Protein AF-A0A8E2DH34-F1 (afdb_monomer_lite)

pLDDT: mean 77.76, std 23.04, range [29.83, 97.69]

Radius of gyration: 21.52 Å; chains: 1; bounding box: 50×58×42 Å

Secondary structure (DSSP, 8-state):
---PPP---S------------------------------PPP------TGGGG-B------HHHHHHHHHHHHHHHHHT---SSHHHHHH-HHHHHHHHHHHHHTS-TTSPBPGGGG-HHHHHHHHHH-HHHHHHHHHHHHTT--HHHHHBGGGB--PPPS---

Sequence (165 aa):
MVRVRALSRATGESTVLYLSMILPTVCTGFFSSSCQESSATAFVPPTIGEGDLFFQLDCGLTPEQHKIGNKWICDLLEILGPPSSPKEVIDDPVVAARILWLLLRTASPHYKVKPEYESLDNLRALAEHNKKFCQGLAAAYRFKGFTTLRAMAFWYEWEAPEHSL

Organism: NCBI:txid1052685

Foldseek 3Di:
DDDDDDDDDDDPDDDPDPPPPDDDDDDPDDDPPPPPPPVPPPDDADADDPVLLQAFDPQVDDPVLQVVLLVQLVVVCVVVPHPPALVCLLVPLLNVLSSQCSLQVSARPVFAFDPLSNDSVSSSNNSVNYSVVSNVVSVCSVVSGCVSVSGRPVRGDDDPPPPPD

Structure (mmCIF, N/CA/C/O backbone):
data_AF-A0A8E2DH34-F1
#
_entry.id   AF-A0A8E2DH34-F1
#
loop_
_atom_site.group_PDB
_atom_site.id
_atom_site.type_symbol
_atom_site.label_atom_id
_atom_site.label_alt_id
_atom_site.label_comp_id
_atom_site.label_asym_id
_atom_site.label_entity_id
_atom_site.label_seq_id
_atom_site.pdbx_PDB_ins_code
_atom_site.Cartn_x
_atom_site.Cartn_y
_atom_site.Cartn_z
_atom_site.occupancy
_atom_site.B_iso_or_equiv
_atom_site.auth_seq_id
_atom_site.auth_comp_id
_atom_site.auth_asym_id
_atom_site.auth_atom_id
_atom_site.pdbx_PDB_model_num
ATOM 1 N N . MET A 1 1 ? -21.908 32.064 -10.801 1.00 43.28 1 MET A N 1
ATOM 2 C CA . MET A 1 1 ? -20.943 32.520 -11.827 1.00 43.28 1 MET A CA 1
ATOM 3 C C . MET A 1 1 ? -19.722 33.071 -11.102 1.00 43.28 1 MET A C 1
ATOM 5 O O . MET A 1 1 ? -19.780 34.179 -10.590 1.00 43.28 1 MET A O 1
ATOM 9 N N . VAL A 1 2 ? -18.670 32.269 -10.939 1.00 29.83 2 VAL A N 1
ATOM 10 C CA . VAL A 1 2 ? -17.485 32.639 -10.142 1.00 29.83 2 VAL A CA 1
ATOM 11 C C . VAL A 1 2 ? -16.361 33.020 -11.106 1.00 29.83 2 VAL A C 1
ATOM 13 O O . VAL A 1 2 ? -15.979 32.215 -11.948 1.00 29.83 2 VAL A O 1
ATOM 16 N N . ARG A 1 3 ? -15.871 34.265 -11.032 1.00 31.69 3 ARG A N 1
ATOM 17 C CA . ARG A 1 3 ? -14.735 34.762 -11.828 1.00 31.69 3 ARG A CA 1
ATOM 18 C C . ARG A 1 3 ? -13.461 34.647 -10.998 1.00 31.69 3 ARG A C 1
ATOM 20 O O . ARG A 1 3 ? -13.300 35.391 -10.036 1.00 31.69 3 ARG A O 1
ATOM 27 N N . VAL A 1 4 ? -12.545 33.771 -11.397 1.00 33.41 4 VAL A N 1
ATOM 28 C CA . VAL A 1 4 ? -11.180 33.739 -10.858 1.00 33.41 4 VAL A CA 1
ATOM 29 C C . VAL A 1 4 ? -10.265 34.440 -11.862 1.00 33.41 4 VAL A C 1
ATOM 31 O O . VAL A 1 4 ? -10.193 34.046 -13.023 1.00 33.41 4 VAL A O 1
ATOM 34 N N . ARG A 1 5 ? -9.612 35.527 -11.434 1.00 35.16 5 ARG A N 1
ATOM 35 C CA . ARG A 1 5 ? -8.569 36.218 -12.203 1.00 35.16 5 ARG A CA 1
ATOM 36 C C . ARG A 1 5 ? -7.219 35.601 -11.852 1.00 35.16 5 ARG A C 1
ATOM 38 O O . ARG A 1 5 ? -6.801 35.701 -10.704 1.00 35.16 5 ARG A O 1
ATOM 45 N N . ALA A 1 6 ? -6.524 35.047 -12.839 1.00 37.50 6 ALA A N 1
ATOM 46 C CA . ALA A 1 6 ? -5.089 34.809 -12.756 1.00 37.50 6 ALA A CA 1
ATOM 47 C C . ALA A 1 6 ? -4.366 35.903 -13.555 1.00 37.50 6 ALA A C 1
ATOM 49 O O . ALA A 1 6 ? -4.641 36.108 -14.737 1.00 37.50 6 ALA A O 1
ATOM 50 N N . LEU A 1 7 ? -3.480 36.641 -12.886 1.00 37.69 7 LEU A N 1
ATOM 51 C CA . LEU A 1 7 ? -2.533 37.565 -13.508 1.00 37.69 7 LEU A CA 1
ATOM 52 C C . LEU A 1 7 ? -1.314 36.756 -13.962 1.00 37.69 7 LEU A C 1
ATOM 54 O O . LEU A 1 7 ? -0.587 36.237 -13.120 1.00 37.69 7 LEU A O 1
ATOM 58 N N . SER A 1 8 ? -1.082 36.678 -15.272 1.00 34.28 8 SER A N 1
ATOM 59 C CA . SER A 1 8 ? 0.180 36.197 -15.844 1.00 34.28 8 SER A CA 1
ATOM 60 C C . SER A 1 8 ? 0.914 37.373 -16.485 1.00 34.28 8 SER A C 1
ATOM 62 O O . SER A 1 8 ? 0.344 38.101 -17.301 1.00 34.28 8 SER A O 1
ATOM 64 N N . ARG A 1 9 ? 2.165 37.601 -16.072 1.00 44.03 9 ARG A N 1
ATOM 65 C CA . ARG A 1 9 ? 3.091 38.542 -16.712 1.00 44.03 9 ARG A CA 1
ATOM 66 C C . ARG A 1 9 ? 4.003 37.763 -17.655 1.00 44.03 9 ARG A C 1
ATOM 68 O O . ARG A 1 9 ? 4.559 36.748 -17.261 1.00 44.03 9 ARG A O 1
ATOM 75 N N . ALA A 1 10 ? 4.229 38.374 -18.817 1.00 45.75 10 ALA A N 1
ATOM 76 C CA . ALA A 1 10 ? 5.312 38.118 -19.765 1.00 45.75 10 ALA A CA 1
ATOM 77 C C . ALA A 1 10 ? 5.170 36.875 -20.658 1.00 45.75 10 ALA A C 1
ATOM 79 O O . ALA A 1 10 ? 5.803 35.850 -20.445 1.00 45.75 10 ALA A O 1
ATOM 80 N N . THR A 1 11 ? 4.392 37.015 -21.730 1.00 43.50 11 THR A N 1
ATOM 81 C CA . THR A 1 11 ? 4.853 36.951 -23.136 1.00 43.50 11 THR A CA 1
ATOM 82 C C . THR A 1 11 ? 3.635 37.179 -24.034 1.00 43.50 11 THR A C 1
ATOM 84 O O . THR A 1 11 ? 2.538 36.706 -23.750 1.00 43.50 11 THR A O 1
ATOM 87 N N . GLY A 1 12 ? 3.786 38.048 -25.032 1.00 51.34 12 GLY A N 1
ATOM 88 C CA . GLY A 1 12 ? 2.691 38.614 -25.817 1.00 51.34 12 GLY A CA 1
ATOM 89 C C . GLY A 1 12 ? 2.151 37.677 -26.890 1.00 51.34 12 GLY A C 1
ATOM 90 O O . GLY A 1 12 ? 2.257 38.001 -28.064 1.00 51.34 12 GLY A O 1
ATOM 91 N N . GLU A 1 13 ? 1.525 36.574 -26.487 1.00 41.25 13 GLU A N 1
ATOM 92 C CA . GLU A 1 13 ? 0.678 35.761 -27.362 1.00 41.25 13 GLU A CA 1
ATOM 93 C C . GLU A 1 13 ? -0.644 35.458 -26.649 1.00 41.25 13 GLU A C 1
ATOM 95 O O . GLU A 1 13 ? -0.733 34.684 -25.695 1.00 41.25 13 GLU A O 1
ATOM 100 N N . SER A 1 14 ? -1.692 36.155 -27.088 1.00 39.00 14 SER A N 1
ATOM 101 C CA . SER A 1 14 ? -3.036 36.066 -26.526 1.00 39.00 14 SER A CA 1
ATOM 102 C C . SER A 1 14 ? -3.715 34.795 -27.034 1.00 39.00 14 SER A C 1
ATOM 104 O O . SER A 1 14 ? -4.396 34.806 -28.057 1.00 39.00 14 SER A O 1
ATOM 106 N N . THR A 1 15 ? -3.512 33.681 -26.333 1.00 39.25 15 THR A N 1
ATOM 107 C CA . THR A 1 15 ? -4.222 32.431 -26.628 1.00 39.25 15 THR A CA 1
ATOM 108 C C . THR A 1 15 ? -5.498 32.386 -25.792 1.00 39.25 15 THR A C 1
ATOM 110 O O . THR A 1 15 ? -5.468 32.153 -24.584 1.00 39.25 15 THR A O 1
ATOM 113 N N . VAL A 1 16 ? -6.641 32.652 -26.426 1.00 43.12 16 VAL A N 1
ATOM 114 C CA . VAL A 1 16 ? -7.964 32.494 -25.808 1.00 43.12 16 VAL A CA 1
ATOM 115 C C . VAL A 1 16 ? -8.274 30.999 -25.735 1.00 43.12 16 VAL A C 1
ATOM 117 O O . VAL A 1 16 ? -8.682 30.394 -26.723 1.00 43.12 16 VAL A O 1
ATOM 120 N N . LEU A 1 17 ? -8.076 30.385 -24.567 1.00 36.69 17 LEU A N 1
ATOM 121 C CA . LEU A 1 17 ? -8.524 29.015 -24.321 1.00 36.69 17 LEU A CA 1
ATOM 122 C C . LEU A 1 17 ? -10.044 29.011 -24.115 1.00 36.69 17 LEU A C 1
ATOM 124 O O . LEU A 1 17 ? -10.549 29.307 -23.031 1.00 36.69 17 LEU A O 1
ATOM 128 N N . TYR A 1 18 ? -10.778 28.684 -25.177 1.00 40.16 18 TYR A N 1
ATOM 129 C CA . TYR A 1 18 ? -12.188 28.320 -25.090 1.00 40.16 18 TYR A CA 1
ATOM 130 C C . TYR A 1 18 ? -12.309 26.967 -24.376 1.00 40.16 18 TYR A C 1
ATOM 132 O O . TYR A 1 18 ? -12.053 25.916 -24.955 1.00 40.16 18 TYR A O 1
ATOM 140 N N . LEU A 1 19 ? -12.725 26.991 -23.110 1.00 37.09 19 LEU A N 1
ATOM 141 C CA . LEU A 1 19 ? -13.247 25.813 -22.418 1.00 37.09 19 LEU A CA 1
ATOM 142 C C . LEU A 1 19 ? -14.619 25.476 -23.017 1.00 37.09 19 LEU A C 1
ATOM 144 O O . LEU A 1 19 ? -15.654 25.969 -22.567 1.00 37.09 19 LEU A O 1
ATOM 148 N N . SER A 1 20 ? -14.630 24.655 -24.067 1.00 39.09 20 SER A N 1
ATOM 149 C CA . SER A 1 20 ? -15.851 24.026 -24.560 1.00 39.09 20 SER A CA 1
ATOM 150 C C . SER A 1 20 ? -16.292 22.961 -23.556 1.00 39.09 20 SER A C 1
ATOM 152 O O . SER A 1 20 ? -15.783 21.841 -23.550 1.00 39.09 20 SER A O 1
ATOM 154 N N . MET A 1 21 ? -17.241 23.317 -22.688 1.00 44.62 21 MET A N 1
ATOM 155 C CA . MET A 1 21 ? -18.081 22.335 -22.009 1.00 44.62 21 MET A CA 1
ATOM 156 C C . MET A 1 21 ? -18.887 21.592 -23.074 1.00 44.62 21 MET A C 1
ATOM 158 O O . MET A 1 21 ? -19.859 22.127 -23.602 1.00 44.62 21 MET A O 1
ATOM 162 N N . ILE A 1 22 ? -18.472 20.371 -23.391 1.00 40.59 22 ILE A N 1
ATOM 163 C CA . ILE A 1 22 ? -19.269 19.435 -24.178 1.00 40.59 22 ILE A CA 1
ATOM 164 C C . ILE A 1 22 ? -19.719 18.340 -23.215 1.00 40.59 22 ILE A C 1
ATOM 166 O O . ILE A 1 22 ? -18.971 17.424 -22.893 1.00 40.59 22 ILE A O 1
ATOM 170 N N . LEU A 1 23 ? -20.952 18.470 -22.732 1.00 46.41 23 LEU A N 1
ATOM 171 C CA . LEU A 1 23 ? -21.763 17.322 -22.340 1.00 46.41 23 LEU A CA 1
ATOM 172 C C . LEU A 1 23 ? -22.299 16.688 -23.630 1.00 46.41 23 LEU A C 1
ATOM 174 O O . LEU A 1 23 ? -22.871 17.409 -24.452 1.00 46.41 23 LEU A O 1
ATOM 178 N N . PRO A 1 24 ? -22.177 15.364 -23.794 1.00 42.31 24 PRO A N 1
ATOM 179 C CA . PRO A 1 24 ? -23.250 14.631 -24.452 1.00 42.31 24 PRO A CA 1
ATOM 180 C C . PRO A 1 24 ? -23.598 13.374 -23.642 1.00 42.31 24 PRO A C 1
ATOM 182 O O . PRO A 1 24 ? -22.743 12.579 -23.275 1.00 42.31 24 PRO A O 1
ATOM 185 N N . THR A 1 25 ? -24.826 13.294 -23.141 1.00 43.94 25 THR A N 1
ATOM 186 C CA . THR A 1 25 ? -25.965 12.643 -23.811 1.00 43.94 25 THR A CA 1
ATOM 187 C C . THR A 1 25 ? -25.935 11.133 -23.608 1.00 43.94 25 THR A C 1
ATOM 189 O O . THR A 1 25 ? -25.063 10.420 -24.090 1.00 43.94 25 THR A O 1
ATOM 192 N N . VAL A 1 26 ? -26.945 10.673 -22.874 1.00 42.06 26 VAL A N 1
ATOM 193 C CA . VAL A 1 26 ? -27.309 9.278 -22.646 1.00 42.06 26 VAL A CA 1
ATOM 194 C C . VAL A 1 26 ? -27.420 8.552 -23.989 1.00 42.06 26 VAL A C 1
ATOM 196 O O . VAL A 1 26 ? -28.363 8.776 -24.742 1.00 42.06 26 VAL A O 1
ATOM 199 N N . CYS A 1 27 ? -26.471 7.664 -24.272 1.00 36.12 27 CYS A N 1
ATOM 200 C CA . CYS A 1 27 ? -26.612 6.640 -25.299 1.00 36.12 27 CYS A CA 1
ATOM 201 C C . CYS A 1 27 ? -27.011 5.336 -24.605 1.00 36.12 27 CYS A C 1
ATOM 203 O O . CYS A 1 27 ? -26.164 4.578 -24.136 1.00 36.12 27 CYS A O 1
ATOM 205 N N . THR A 1 28 ? -28.315 5.072 -24.537 1.00 48.09 28 THR A N 1
ATOM 206 C CA . THR A 1 28 ? -28.863 3.727 -24.328 1.00 48.09 28 THR A CA 1
ATOM 207 C C . THR A 1 28 ? -28.553 2.883 -25.563 1.00 48.09 28 THR A C 1
ATOM 209 O O . THR A 1 28 ? -29.365 2.765 -26.476 1.00 48.09 28 THR A O 1
ATOM 212 N N . GLY A 1 29 ? -27.335 2.348 -25.612 1.00 37.75 29 GLY A N 1
ATOM 213 C CA . GLY A 1 29 ? -26.886 1.364 -26.588 1.00 37.75 29 GLY A CA 1
ATOM 214 C C . GLY A 1 29 ? -26.739 0.011 -25.906 1.00 37.75 29 GLY A C 1
ATOM 215 O O . GLY A 1 29 ? -25.923 -0.141 -25.004 1.00 37.75 29 GLY A O 1
ATOM 216 N N . PHE A 1 30 ? -27.566 -0.941 -26.329 1.00 41.88 30 PHE A N 1
ATOM 217 C CA . PHE A 1 30 ? -27.526 -2.363 -25.999 1.00 41.88 30 PHE A CA 1
ATOM 218 C C . PHE A 1 30 ? -26.088 -2.896 -25.842 1.00 41.88 30 PHE A C 1
ATOM 220 O O . PHE A 1 30 ? -25.375 -3.080 -26.828 1.00 41.88 30 PHE A O 1
ATOM 227 N N . PHE A 1 31 ? -25.680 -3.211 -24.611 1.00 46.06 31 PHE A N 1
ATOM 228 C CA . PHE A 1 31 ? -24.564 -4.123 -24.384 1.00 46.06 31 PHE A CA 1
ATOM 229 C C . PHE A 1 31 ? -25.034 -5.522 -24.792 1.00 46.06 31 PHE A C 1
ATOM 231 O O . PHE A 1 31 ? -25.789 -6.168 -24.066 1.00 46.06 31 PHE A O 1
ATOM 238 N N . SER A 1 32 ? -24.598 -6.000 -25.960 1.00 39.47 32 SER A N 1
ATOM 239 C CA . SER A 1 32 ? -24.502 -7.444 -26.174 1.00 39.47 32 SER A CA 1
ATOM 240 C C . SER A 1 32 ? -23.427 -7.950 -25.227 1.00 39.47 32 SER A C 1
ATOM 242 O O . SER A 1 32 ? -22.235 -7.891 -25.517 1.00 39.47 32 SER A O 1
ATOM 244 N N . SER A 1 33 ? -23.875 -8.375 -24.051 1.00 43.00 33 SER A N 1
ATOM 245 C CA . SER A 1 33 ? -23.064 -9.088 -23.086 1.00 43.00 33 SER A CA 1
ATOM 246 C C . SER A 1 33 ? -22.736 -10.453 -23.678 1.00 43.00 33 SER A C 1
ATOM 248 O O . SER A 1 33 ? -23.461 -11.423 -23.470 1.00 43.00 33 SER A O 1
ATOM 250 N N . SER A 1 34 ? -21.643 -10.554 -24.434 1.00 40.38 34 SER A N 1
ATOM 251 C CA . SER A 1 34 ? -20.944 -11.829 -24.535 1.00 40.38 34 SER A CA 1
ATOM 252 C C . SER A 1 34 ? -20.223 -12.028 -23.204 1.00 40.38 34 SER A C 1
ATOM 254 O O . SER A 1 34 ? -19.023 -11.782 -23.085 1.00 40.38 34 SER A O 1
ATOM 256 N N . CYS A 1 35 ? -20.989 -12.417 -22.181 1.00 45.41 35 CYS A N 1
ATOM 257 C CA . CYS A 1 35 ? -20.448 -13.033 -20.984 1.00 45.41 35 CYS A CA 1
ATOM 258 C C . CYS A 1 35 ? -19.776 -14.332 -21.429 1.00 45.41 35 CYS A C 1
ATOM 260 O O . CYS A 1 35 ? -20.376 -15.403 -21.404 1.00 45.41 35 CYS A O 1
ATOM 262 N N . GLN A 1 36 ? -18.515 -14.246 -21.847 1.00 41.97 36 GLN A N 1
ATOM 263 C CA . GLN A 1 36 ? -17.595 -15.300 -21.476 1.00 41.97 36 GLN A CA 1
ATOM 264 C C . GLN A 1 36 ? -17.537 -15.229 -19.955 1.00 41.97 36 GLN A C 1
ATOM 266 O O . GLN A 1 36 ? -16.809 -14.422 -19.381 1.00 41.97 36 GLN A O 1
ATOM 271 N N . GLU A 1 37 ? -18.384 -16.029 -19.310 1.00 43.00 37 GLU A N 1
ATOM 272 C CA . GLU A 1 37 ? -18.186 -16.468 -17.938 1.00 43.00 37 GLU A CA 1
ATOM 273 C C . GLU A 1 37 ? -16.857 -17.231 -17.923 1.00 43.00 37 GLU A C 1
ATOM 275 O O . GLU A 1 37 ? -16.795 -18.457 -17.957 1.00 43.00 37 GLU A O 1
ATOM 280 N N . SER A 1 38 ? -15.757 -16.475 -17.932 1.00 45.69 38 SER A N 1
ATOM 281 C CA . SER A 1 38 ? -14.546 -16.882 -17.246 1.00 45.69 38 SER A CA 1
ATOM 282 C C . SER A 1 38 ? -15.035 -17.282 -15.869 1.00 45.69 38 SER A C 1
ATOM 284 O O . SER A 1 38 ? -15.593 -16.442 -15.160 1.00 45.69 38 SER A O 1
ATOM 286 N N . SER A 1 39 ? -14.960 -18.571 -15.542 1.00 45.69 39 SER A N 1
ATOM 287 C CA . SER A 1 39 ? -15.231 -19.044 -14.196 1.00 45.69 39 SER A CA 1
ATOM 288 C C . SER A 1 39 ? -14.302 -18.250 -13.286 1.00 45.69 39 SER A C 1
ATOM 290 O O . SER A 1 39 ? -13.110 -18.546 -13.220 1.00 45.69 39 SER A O 1
ATOM 292 N N . ALA A 1 40 ? -14.814 -17.167 -12.700 1.00 59.03 40 ALA A N 1
ATOM 293 C CA . ALA A 1 40 ? -14.025 -16.248 -11.910 1.00 59.03 40 ALA A CA 1
ATOM 294 C C . ALA A 1 40 ? -13.606 -17.025 -10.672 1.00 59.03 40 ALA A C 1
ATOM 296 O O . ALA A 1 40 ? -14.375 -17.171 -9.721 1.00 59.03 40 ALA A O 1
ATOM 297 N N . THR A 1 41 ? -12.417 -17.618 -10.729 1.00 64.56 41 THR A N 1
ATOM 298 C CA . THR A 1 41 ? -11.806 -18.269 -9.584 1.00 64.56 41 THR A CA 1
ATOM 299 C C . THR A 1 41 ? -11.779 -17.221 -8.486 1.00 64.56 41 THR A C 1
ATOM 301 O O . THR A 1 41 ? -11.189 -16.155 -8.667 1.00 64.56 41 THR A O 1
ATOM 304 N N . ALA A 1 42 ? -12.495 -17.480 -7.390 1.00 79.50 42 ALA A N 1
ATOM 305 C CA . ALA A 1 42 ? -12.552 -16.556 -6.270 1.00 79.50 42 ALA A CA 1
ATOM 306 C C . ALA A 1 42 ? -11.116 -16.225 -5.847 1.00 79.50 42 ALA A C 1
ATOM 308 O O . ALA A 1 42 ? -10.309 -17.134 -5.643 1.00 79.50 42 ALA A O 1
ATOM 309 N N . PHE A 1 43 ? -10.783 -14.936 -5.775 1.00 87.44 43 PHE A N 1
ATOM 310 C CA . PHE A 1 43 ? -9.465 -14.510 -5.326 1.00 87.44 43 PHE A CA 1
ATOM 311 C C . PHE A 1 43 ? -9.240 -15.033 -3.906 1.00 87.44 43 PHE A C 1
ATOM 313 O O . PHE A 1 43 ? -9.992 -14.708 -2.987 1.00 87.44 43 PHE A O 1
ATOM 320 N N . VAL A 1 44 ? -8.210 -15.859 -3.737 1.00 89.50 44 VAL A N 1
ATOM 321 C CA . VAL A 1 44 ? -7.787 -16.343 -2.425 1.00 89.50 44 VAL A CA 1
ATOM 322 C C . VAL A 1 44 ? -6.577 -15.514 -2.011 1.00 89.50 44 VAL A C 1
ATOM 324 O O . VAL A 1 44 ? -5.539 -15.604 -2.675 1.00 89.50 44 VAL A O 1
ATOM 327 N N . PRO A 1 45 ? -6.679 -14.694 -0.950 1.00 89.81 45 PRO A N 1
ATOM 328 C CA . PRO A 1 45 ? -5.560 -13.875 -0.522 1.00 89.81 45 PRO A CA 1
ATOM 329 C C . PRO A 1 45 ? -4.386 -14.773 -0.103 1.00 89.81 45 PRO A C 1
ATOM 331 O O . PRO A 1 45 ? -4.584 -15.724 0.660 1.00 89.81 45 PRO A O 1
ATOM 334 N N . PRO A 1 46 ? -3.155 -14.494 -0.569 1.00 89.69 46 PRO A N 1
ATOM 335 C CA . PRO A 1 46 ? -1.986 -15.218 -0.098 1.00 89.69 46 PRO A CA 1
ATOM 336 C C . PRO A 1 46 ? -1.775 -14.968 1.398 1.00 89.69 46 PRO A C 1
ATOM 338 O O . PRO A 1 46 ? -2.037 -13.874 1.908 1.00 89.69 46 PRO A O 1
ATOM 341 N N . THR A 1 47 ? -1.262 -15.978 2.096 1.00 88.69 47 THR A N 1
ATOM 342 C CA . THR A 1 47 ? -0.777 -15.827 3.470 1.00 88.69 47 THR A CA 1
ATOM 343 C C . THR A 1 47 ? 0.634 -15.249 3.422 1.00 88.69 47 THR A C 1
ATOM 345 O O . THR A 1 47 ? 1.543 -15.902 2.920 1.00 88.69 47 THR A O 1
ATOM 348 N N . ILE A 1 48 ? 0.811 -14.034 3.938 1.00 86.38 48 ILE A N 1
ATOM 349 C CA . ILE A 1 48 ? 2.092 -13.322 3.963 1.00 86.38 48 ILE A CA 1
ATOM 350 C C . ILE A 1 48 ? 2.793 -13.632 5.288 1.00 86.38 48 ILE A C 1
ATOM 352 O O . ILE A 1 48 ? 2.364 -13.192 6.362 1.00 86.38 48 ILE A O 1
ATOM 356 N N . GLY A 1 49 ? 3.871 -14.409 5.217 1.00 79.75 49 GLY A N 1
ATOM 357 C CA . GLY A 1 49 ? 4.762 -14.682 6.335 1.00 79.75 49 GLY A CA 1
ATOM 358 C C . GLY A 1 49 ? 5.749 -13.542 6.592 1.00 79.75 49 GLY A C 1
ATOM 359 O O . GLY A 1 49 ? 5.856 -12.584 5.833 1.00 79.75 49 GLY A O 1
ATOM 360 N N . GLU A 1 50 ? 6.520 -13.651 7.678 1.00 74.38 50 GLU A N 1
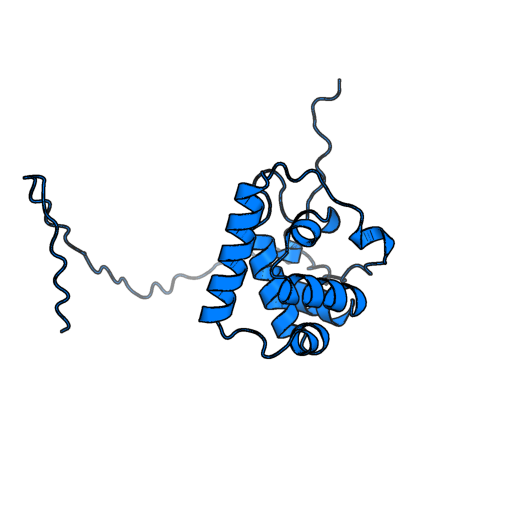ATOM 361 C CA . GLU A 1 50 ? 7.550 -12.651 7.996 1.00 74.38 50 GLU A CA 1
ATOM 362 C C . GLU A 1 50 ? 8.653 -12.602 6.933 1.00 74.38 50 GLU A C 1
ATOM 364 O O . GLU A 1 50 ? 9.091 -11.515 6.582 1.00 74.38 50 GLU A O 1
ATOM 369 N N . GLY A 1 51 ? 9.054 -13.750 6.372 1.00 73.31 51 GLY A N 1
ATOM 370 C CA . GLY A 1 51 ? 10.068 -13.822 5.313 1.00 73.31 51 GLY A CA 1
ATOM 371 C C . GLY A 1 51 ? 9.660 -13.115 4.016 1.00 73.31 51 GLY A C 1
ATOM 372 O O . GLY A 1 51 ? 10.501 -12.499 3.363 1.00 73.31 51 GLY A O 1
ATOM 373 N N . ASP A 1 52 ? 8.368 -13.128 3.685 1.00 73.75 52 ASP A N 1
ATOM 374 C CA . ASP A 1 52 ? 7.837 -12.533 2.453 1.00 73.75 52 ASP A CA 1
ATOM 375 C C . ASP A 1 52 ? 7.910 -11.001 2.473 1.00 73.75 52 ASP A C 1
ATOM 377 O O . ASP A 1 52 ? 8.098 -10.370 1.435 1.00 73.75 52 ASP A O 1
ATOM 381 N N . LEU A 1 53 ? 7.841 -10.395 3.666 1.00 71.56 53 LEU A N 1
ATOM 382 C CA . LEU A 1 53 ? 8.006 -8.949 3.867 1.00 71.56 53 LEU A CA 1
ATOM 383 C C . LEU A 1 53 ? 9.402 -8.449 3.472 1.00 71.56 53 LEU A C 1
ATOM 385 O O . LEU A 1 53 ? 9.579 -7.258 3.207 1.00 71.56 53 LEU A O 1
ATOM 389 N N . PHE A 1 54 ? 10.390 -9.344 3.426 1.00 73.69 54 PHE A N 1
ATOM 390 C CA . PHE A 1 54 ? 11.775 -9.009 3.104 1.00 73.69 54 PHE A CA 1
ATOM 391 C C . PHE A 1 54 ? 12.153 -9.320 1.656 1.00 73.69 54 PHE A C 1
ATOM 393 O O . PHE A 1 54 ? 13.182 -8.826 1.194 1.00 73.69 54 PHE A O 1
ATOM 400 N N . PHE A 1 55 ? 11.335 -10.079 0.922 1.00 78.50 55 PHE A N 1
ATOM 401 C CA . PHE A 1 55 ? 11.608 -10.396 -0.476 1.00 78.50 55 PHE A CA 1
ATOM 402 C C . PHE A 1 55 ? 11.199 -9.228 -1.389 1.00 78.50 55 PHE A C 1
ATOM 404 O O . PHE A 1 55 ? 10.035 -9.061 -1.770 1.00 78.50 55 PHE A O 1
ATOM 411 N N . GLN A 1 56 ? 12.182 -8.384 -1.704 1.00 82.62 56 GLN A N 1
ATOM 412 C CA . GLN A 1 56 ? 12.022 -7.156 -2.481 1.00 82.62 56 GLN A CA 1
ATOM 413 C C . GLN A 1 56 ? 12.654 -7.308 -3.867 1.00 82.62 56 GLN A C 1
ATOM 415 O O . GLN A 1 56 ? 13.762 -7.827 -3.995 1.00 82.62 56 GLN A O 1
ATOM 420 N N . LEU A 1 57 ? 11.960 -6.825 -4.894 1.00 80.12 57 LEU A N 1
ATOM 421 C CA . LEU A 1 57 ? 12.529 -6.624 -6.220 1.00 80.12 57 LEU A CA 1
ATOM 422 C C . LEU A 1 57 ? 13.340 -5.333 -6.237 1.00 80.12 57 LEU A C 1
ATOM 424 O O . LEU A 1 57 ? 12.957 -4.338 -5.612 1.00 80.12 57 LEU A O 1
ATOM 428 N N . ASP A 1 58 ? 14.401 -5.317 -7.040 1.00 82.31 58 ASP A N 1
ATOM 429 C CA . ASP A 1 58 ? 14.940 -4.051 -7.517 1.00 82.31 58 ASP A CA 1
ATOM 430 C C . ASP A 1 58 ? 13.920 -3.442 -8.481 1.00 82.31 58 ASP A C 1
ATOM 432 O O . ASP A 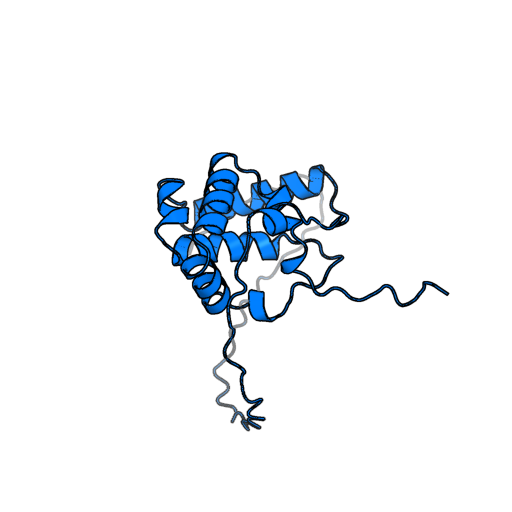1 58 ? 13.876 -3.738 -9.677 1.00 82.31 58 ASP A O 1
ATOM 436 N N . CYS A 1 59 ? 13.023 -2.635 -7.918 1.00 77.06 59 CYS A N 1
ATOM 437 C CA . CYS A 1 59 ? 11.917 -2.050 -8.653 1.00 77.06 59 CYS A CA 1
ATOM 438 C C . CYS A 1 59 ? 12.375 -0.972 -9.659 1.00 77.06 59 CYS A C 1
ATOM 440 O O . CYS A 1 59 ? 11.532 -0.383 -10.329 1.00 77.06 59 CYS A O 1
ATOM 442 N N . GLY A 1 60 ? 13.681 -0.696 -9.789 1.00 81.19 60 GLY A N 1
ATOM 443 C CA . GLY A 1 60 ? 14.223 0.274 -10.748 1.00 81.19 60 GLY A CA 1
ATOM 444 C C . GLY A 1 60 ? 13.856 1.729 -10.440 1.00 81.19 60 GLY A C 1
ATOM 445 O O . GLY A 1 60 ? 14.077 2.610 -11.267 1.00 81.19 60 GLY A O 1
ATOM 446 N N . LEU A 1 61 ? 13.281 1.994 -9.262 1.00 86.19 61 LEU A N 1
ATOM 447 C CA . LEU A 1 61 ? 12.942 3.338 -8.812 1.00 86.19 61 LEU A CA 1
ATOM 448 C C . LEU A 1 61 ? 14.125 3.970 -8.077 1.00 86.19 61 LEU A C 1
ATOM 450 O O . LEU A 1 61 ? 14.694 3.389 -7.153 1.00 86.19 61 LEU A O 1
ATOM 454 N N . THR A 1 62 ? 14.460 5.208 -8.431 1.00 91.69 62 THR A N 1
ATOM 455 C CA . THR A 1 62 ? 15.481 5.970 -7.710 1.00 91.69 62 THR A CA 1
ATOM 456 C C . THR A 1 62 ? 14.993 6.365 -6.309 1.00 91.69 62 THR A C 1
ATOM 458 O O . THR A 1 62 ? 13.780 6.450 -6.059 1.00 91.69 62 THR A O 1
ATOM 461 N N . PRO A 1 63 ? 15.904 6.691 -5.372 1.00 91.94 63 PRO A N 1
ATOM 462 C CA . PRO A 1 63 ? 15.522 7.237 -4.070 1.00 91.94 63 PRO A CA 1
ATOM 463 C C . PRO A 1 63 ? 14.587 8.457 -4.168 1.00 91.94 63 PRO A C 1
ATOM 465 O O . PRO A 1 63 ? 13.682 8.617 -3.346 1.00 91.94 63 PRO A O 1
ATOM 468 N N . GLU A 1 64 ? 14.761 9.310 -5.179 1.00 94.31 64 GLU A N 1
ATOM 469 C CA . GLU A 1 64 ? 13.910 10.474 -5.452 1.00 94.31 64 GLU A CA 1
ATOM 470 C C . GLU A 1 64 ? 12.502 10.057 -5.878 1.00 94.31 64 GLU A C 1
ATOM 472 O O . GLU A 1 64 ? 11.525 10.589 -5.349 1.00 94.31 64 GLU A O 1
ATOM 477 N N . GLN A 1 65 ? 12.375 9.075 -6.772 1.00 93.19 65 GLN A N 1
ATOM 478 C CA . GLN A 1 65 ? 11.071 8.548 -7.185 1.00 93.19 65 GLN A CA 1
ATOM 479 C C . GLN A 1 65 ? 10.335 7.907 -6.005 1.00 93.19 65 GLN A C 1
ATOM 481 O O . GLN A 1 65 ? 9.135 8.132 -5.829 1.00 93.19 65 GLN A O 1
ATOM 486 N N . HIS A 1 66 ? 11.052 7.200 -5.124 1.00 92.81 66 HIS A N 1
ATOM 487 C CA . HIS A 1 66 ? 10.470 6.692 -3.884 1.00 92.81 66 HIS A CA 1
ATOM 488 C C . HIS A 1 66 ? 9.934 7.811 -2.984 1.00 92.81 66 HIS A C 1
ATOM 490 O O . HIS A 1 66 ? 8.822 7.684 -2.464 1.00 92.81 66 HIS A O 1
ATOM 496 N N . LYS A 1 67 ? 10.686 8.908 -2.819 1.00 94.69 67 LYS A N 1
ATOM 497 C CA . LYS A 1 67 ? 10.249 10.083 -2.044 1.00 94.69 67 LYS A CA 1
ATOM 498 C C . LYS A 1 67 ? 9.008 10.731 -2.656 1.00 94.69 67 LYS A C 1
ATOM 500 O O . LYS A 1 67 ? 8.076 11.043 -1.917 1.00 94.69 67 LYS A O 1
ATOM 505 N N . ILE A 1 68 ? 8.974 10.898 -3.980 1.00 95.50 68 ILE A N 1
ATOM 506 C CA . ILE A 1 68 ? 7.823 11.462 -4.702 1.00 95.50 68 ILE A CA 1
ATOM 507 C C . ILE A 1 68 ? 6.587 10.585 -4.495 1.00 95.50 68 ILE A C 1
ATOM 509 O O . ILE A 1 68 ? 5.550 11.098 -4.082 1.00 95.50 68 ILE A O 1
ATOM 513 N N . GLY A 1 69 ? 6.707 9.268 -4.690 1.00 95.31 69 GLY A N 1
ATOM 514 C CA . GLY A 1 69 ? 5.605 8.330 -4.468 1.00 95.31 69 GLY A CA 1
ATOM 515 C C . GLY A 1 69 ? 5.094 8.353 -3.025 1.00 95.31 69 GLY A C 1
ATOM 516 O O . GLY A 1 69 ? 3.890 8.418 -2.800 1.00 95.31 69 GLY A O 1
ATOM 517 N N . ASN A 1 70 ? 5.992 8.377 -2.032 1.00 96.25 70 ASN A N 1
ATOM 518 C CA . ASN A 1 70 ? 5.598 8.461 -0.620 1.00 96.25 70 ASN A CA 1
ATOM 519 C C . ASN A 1 70 ? 4.862 9.771 -0.317 1.00 96.25 70 ASN A C 1
ATOM 521 O O . ASN A 1 70 ? 3.833 9.751 0.356 1.00 96.25 70 ASN A O 1
ATOM 525 N N . LYS A 1 71 ? 5.361 10.898 -0.843 1.00 96.75 71 LYS A N 1
ATOM 526 C CA . LYS A 1 71 ? 4.700 12.196 -0.702 1.00 96.75 71 LYS A CA 1
ATOM 527 C C . LYS A 1 71 ? 3.304 12.166 -1.324 1.00 96.75 71 LYS A C 1
ATOM 529 O O . LYS A 1 71 ? 2.362 12.617 -0.689 1.00 96.75 71 LYS A O 1
ATOM 534 N N . TRP A 1 72 ? 3.168 11.595 -2.518 1.00 97.06 72 TRP A N 1
ATOM 535 C CA . TRP A 1 72 ? 1.895 11.522 -3.230 1.00 97.06 72 TRP A CA 1
ATOM 536 C C . TRP A 1 72 ? 0.850 10.687 -2.478 1.00 97.06 72 TRP A C 1
ATOM 538 O O . TRP A 1 72 ? -0.289 11.124 -2.335 1.00 97.06 72 TRP A O 1
ATOM 548 N N . ILE A 1 73 ? 1.250 9.540 -1.910 1.00 96.75 73 ILE A N 1
ATOM 549 C CA . ILE A 1 73 ? 0.384 8.737 -1.030 1.00 96.75 73 ILE A CA 1
ATOM 550 C C . ILE A 1 73 ? -0.077 9.575 0.167 1.00 96.75 73 ILE A C 1
ATOM 552 O O . ILE A 1 73 ? -1.270 9.617 0.458 1.00 96.75 73 ILE A O 1
ATOM 556 N N . CYS A 1 74 ? 0.847 10.255 0.855 1.00 96.38 74 CYS A N 1
ATOM 557 C CA . CYS A 1 74 ? 0.499 11.089 2.003 1.00 96.38 74 CYS A CA 1
ATOM 558 C C . CYS A 1 74 ? -0.455 12.229 1.623 1.00 96.38 74 CYS A C 1
ATOM 560 O O . CYS A 1 74 ? -1.481 12.381 2.275 1.00 96.38 74 CYS A O 1
ATOM 562 N N . ASP A 1 75 ? -0.156 12.986 0.565 1.00 96.81 75 ASP A N 1
ATOM 563 C CA . ASP A 1 75 ? -0.993 14.102 0.110 1.00 96.81 75 ASP A CA 1
ATOM 564 C C . ASP A 1 75 ? -2.421 13.632 -0.236 1.00 96.81 75 ASP A C 1
ATOM 566 O O . ASP A 1 75 ? -3.399 14.294 0.110 1.00 96.81 75 ASP A O 1
ATOM 570 N N . LEU A 1 76 ? -2.564 12.474 -0.891 1.00 96.62 76 LEU A N 1
ATOM 571 C CA . LEU A 1 76 ? -3.876 11.917 -1.230 1.00 96.62 76 LEU A CA 1
ATOM 572 C C . LEU A 1 76 ? -4.633 11.401 -0.005 1.00 96.62 76 LEU A C 1
ATOM 574 O O . LEU A 1 76 ? -5.852 11.552 0.055 1.00 96.62 76 LEU A O 1
ATOM 578 N N . LEU A 1 77 ? -3.945 10.821 0.980 1.00 95.12 77 LEU A N 1
ATOM 579 C CA . LEU A 1 77 ? -4.585 10.421 2.235 1.00 95.12 77 LEU A CA 1
ATOM 580 C C . LEU A 1 77 ? -5.130 11.631 2.997 1.00 95.12 77 LEU A C 1
ATOM 582 O O . LEU A 1 77 ? -6.250 11.556 3.490 1.00 95.12 77 LEU A O 1
ATOM 586 N N . GLU A 1 78 ? -4.400 12.748 3.029 1.00 94.81 78 GLU A N 1
ATOM 587 C CA . GLU A 1 78 ? -4.883 13.999 3.632 1.00 94.81 78 GLU A CA 1
ATOM 588 C C . GLU A 1 78 ? -6.184 14.487 2.967 1.00 94.81 78 GLU A C 1
ATOM 590 O O . GLU A 1 78 ? -7.121 14.891 3.653 1.00 94.81 78 GLU A O 1
ATOM 595 N N . ILE A 1 79 ? -6.286 14.393 1.636 1.00 95.56 79 ILE A N 1
ATOM 596 C CA . ILE A 1 79 ? -7.493 14.789 0.886 1.00 95.56 79 ILE A CA 1
ATOM 597 C C . ILE A 1 79 ? -8.663 13.833 1.145 1.00 95.56 79 ILE A C 1
ATOM 599 O O . ILE A 1 79 ? -9.806 14.267 1.283 1.00 95.56 79 ILE A O 1
ATOM 603 N N . LEU A 1 80 ? -8.396 12.528 1.187 1.00 91.75 80 LEU A N 1
ATOM 604 C CA . LEU A 1 80 ? -9.427 11.496 1.310 1.00 91.75 80 LEU A CA 1
ATOM 605 C C . LEU A 1 80 ? -9.836 11.210 2.770 1.00 91.75 80 LEU A C 1
ATOM 607 O O . LEU A 1 80 ? -10.617 10.285 3.010 1.00 91.75 80 LEU A O 1
ATOM 611 N N . GLY A 1 81 ? -9.295 11.954 3.735 1.00 93.31 81 GLY A N 1
ATOM 612 C CA . GLY A 1 81 ? -9.433 11.676 5.162 1.00 93.31 81 GLY A CA 1
ATOM 613 C C . GLY A 1 81 ? -8.348 10.703 5.632 1.00 93.31 81 GLY A C 1
ATOM 614 O O . GLY A 1 81 ? -8.464 9.500 5.363 1.00 93.31 81 GLY A O 1
ATOM 615 N N . PRO A 1 82 ? -7.293 11.195 6.306 1.00 92.88 82 PRO A N 1
ATOM 616 C CA . PRO A 1 82 ? -6.198 10.351 6.748 1.00 92.88 82 PRO A CA 1
ATOM 617 C C . PRO A 1 82 ? -6.646 9.481 7.931 1.00 92.88 82 PRO A C 1
ATOM 619 O O . PRO A 1 82 ? -7.483 9.913 8.727 1.00 92.88 82 PRO A O 1
ATOM 622 N N . PRO A 1 83 ? -6.065 8.280 8.099 1.00 93.06 83 PRO A N 1
ATOM 623 C CA . PRO A 1 83 ? -6.275 7.492 9.304 1.00 93.06 83 PRO A CA 1
ATOM 624 C C . PRO A 1 83 ? -5.909 8.304 10.552 1.00 93.06 83 PRO A C 1
ATOM 626 O O . PRO A 1 83 ? -4.810 8.865 10.645 1.00 93.06 83 PRO A O 1
ATOM 629 N N . SER A 1 84 ? -6.790 8.295 11.545 1.00 93.25 84 SER A N 1
ATOM 630 C CA . SER A 1 84 ? -6.631 8.969 12.838 1.00 93.25 84 SER A CA 1
ATOM 631 C C . SER A 1 84 ? -5.431 8.431 13.618 1.00 93.25 84 SER A C 1
ATOM 633 O O . SER A 1 84 ? -4.843 9.127 14.446 1.00 93.25 84 SER A O 1
ATOM 635 N N . SER A 1 85 ? -5.061 7.168 13.384 1.00 95.75 85 SER A N 1
ATOM 636 C CA . SER A 1 85 ? -3.878 6.555 13.983 1.00 95.75 85 SER A CA 1
ATOM 637 C C . SER A 1 85 ? -3.362 5.368 13.161 1.00 95.75 85 SER A C 1
ATOM 639 O O . SER A 1 85 ? -4.123 4.760 12.412 1.00 95.75 85 SER A O 1
ATOM 641 N N . PRO A 1 86 ? -2.101 4.939 13.358 1.00 96.31 86 PRO A N 1
ATOM 642 C CA . PRO A 1 86 ? -1.608 3.686 12.781 1.00 96.31 86 PRO A CA 1
ATOM 643 C C . PRO A 1 86 ? -2.426 2.458 13.202 1.00 96.31 86 PRO A C 1
ATOM 645 O O . PRO A 1 86 ? -2.467 1.476 12.475 1.00 96.31 86 PRO A O 1
ATOM 648 N N . LYS A 1 87 ? -3.091 2.504 14.364 1.00 97.06 87 LYS A N 1
ATOM 649 C CA . LYS A 1 87 ? -3.944 1.410 14.837 1.00 97.06 87 LYS A CA 1
ATOM 650 C C . LYS A 1 87 ? -5.169 1.216 13.939 1.00 97.06 87 LYS A C 1
ATOM 652 O O . LYS A 1 87 ? -5.546 0.083 13.681 1.00 97.06 87 LYS A O 1
ATOM 657 N N . GLU A 1 88 ? -5.724 2.300 13.403 1.00 97.38 88 GLU A N 1
ATOM 658 C CA . GLU A 1 88 ? -6.843 2.243 12.457 1.00 97.38 88 GLU A CA 1
ATOM 659 C C . GLU A 1 88 ? -6.466 1.485 11.178 1.00 97.38 88 GLU A C 1
ATOM 661 O O . GLU A 1 88 ? -7.251 0.694 10.685 1.00 97.38 88 GLU A O 1
ATOM 666 N N . VAL A 1 89 ? -5.221 1.617 10.709 1.00 97.12 89 VAL A N 1
ATOM 667 C CA . VAL A 1 89 ? -4.708 0.847 9.560 1.00 97.12 89 VAL A CA 1
ATOM 668 C C . VAL A 1 89 ? -4.635 -0.660 9.852 1.00 97.12 89 VAL A C 1
ATOM 670 O O . VAL A 1 89 ? -4.712 -1.470 8.936 1.00 97.12 89 VAL A O 1
ATOM 673 N N . ILE A 1 90 ? -4.461 -1.053 11.118 1.00 97.25 90 ILE A N 1
ATOM 674 C CA . ILE A 1 90 ? -4.390 -2.464 11.530 1.00 97.25 90 ILE A CA 1
ATOM 675 C C . ILE A 1 90 ? -5.789 -3.054 11.708 1.00 97.25 90 ILE A C 1
ATOM 677 O O . ILE A 1 90 ? -6.005 -4.221 11.382 1.00 97.25 90 ILE A O 1
ATOM 681 N N . ASP A 1 91 ? -6.699 -2.271 12.286 1.00 97.12 91 ASP A N 1
ATOM 682 C CA . ASP A 1 91 ? -8.010 -2.740 12.728 1.00 97.12 91 ASP A CA 1
ATOM 683 C C . ASP A 1 91 ? -9.107 -2.548 11.661 1.00 97.12 91 ASP A C 1
ATOM 685 O O . ASP A 1 91 ? -10.086 -3.292 11.678 1.00 97.12 91 ASP A O 1
ATOM 689 N N . ASP A 1 92 ? -8.947 -1.601 10.727 1.00 97.69 92 ASP A N 1
ATOM 690 C CA . ASP A 1 92 ? -9.892 -1.343 9.636 1.00 97.69 92 ASP A CA 1
ATOM 691 C C . ASP A 1 92 ? -9.317 -1.789 8.269 1.00 97.69 92 ASP A C 1
ATOM 693 O O . ASP A 1 92 ? -8.447 -1.120 7.691 1.00 97.69 92 ASP A O 1
ATOM 697 N N . PRO A 1 93 ? -9.815 -2.904 7.698 1.00 96.88 93 PRO A N 1
ATOM 698 C CA . PRO A 1 93 ? -9.330 -3.419 6.423 1.00 96.88 93 PRO A CA 1
ATOM 699 C C . PRO A 1 93 ? -9.692 -2.528 5.229 1.00 96.88 93 PRO A C 1
ATOM 701 O O . PRO A 1 93 ? -9.011 -2.589 4.206 1.00 96.88 93 PRO A O 1
ATOM 704 N N . VAL A 1 94 ? -10.722 -1.680 5.328 1.00 97.06 94 VAL A N 1
ATOM 705 C CA . VAL A 1 94 ? -11.076 -0.715 4.275 1.00 97.06 94 VAL A CA 1
ATOM 706 C C . VAL A 1 94 ? -10.030 0.393 4.222 1.00 97.06 94 VAL A C 1
ATOM 708 O O . VAL A 1 94 ? -9.588 0.788 3.138 1.00 97.06 94 VAL A O 1
ATOM 711 N N . VAL A 1 95 ? -9.585 0.867 5.386 1.00 97.38 95 VAL A N 1
ATOM 712 C CA . VAL A 1 95 ? -8.491 1.842 5.485 1.00 97.38 95 VAL A CA 1
ATOM 713 C C . VAL A 1 95 ? -7.192 1.243 4.950 1.00 97.38 95 VAL A C 1
ATOM 715 O O . VAL A 1 95 ? -6.533 1.868 4.113 1.00 97.38 95 VAL A O 1
ATOM 718 N N . ALA A 1 96 ? -6.849 0.019 5.358 1.00 97.69 96 ALA A N 1
ATOM 719 C CA . ALA A 1 96 ? -5.683 -0.688 4.833 1.00 97.69 96 ALA A CA 1
ATOM 720 C C . ALA A 1 96 ? -5.749 -0.846 3.304 1.00 97.69 96 ALA A C 1
ATOM 722 O O . ALA A 1 96 ? -4.805 -0.463 2.610 1.00 97.69 96 ALA A O 1
ATOM 723 N N . ALA A 1 97 ? -6.877 -1.318 2.762 1.00 97.56 97 ALA A N 1
ATOM 724 C CA . ALA A 1 97 ? -7.077 -1.503 1.325 1.00 97.56 97 ALA A CA 1
ATOM 725 C C . ALA A 1 97 ? -6.891 -0.206 0.531 1.00 97.56 97 ALA A C 1
ATOM 727 O O . ALA A 1 97 ? -6.245 -0.212 -0.516 1.00 97.56 97 ALA A O 1
ATOM 728 N N . ARG A 1 98 ? -7.388 0.927 1.041 1.00 97.12 98 ARG A N 1
ATOM 729 C CA . ARG A 1 98 ? -7.189 2.243 0.411 1.00 97.12 98 ARG A CA 1
ATOM 730 C C . ARG A 1 98 ? -5.715 2.637 0.349 1.00 97.12 98 ARG A C 1
ATOM 732 O O . ARG A 1 98 ? -5.262 3.119 -0.687 1.00 97.12 98 ARG A O 1
ATOM 739 N N . ILE A 1 99 ? -4.961 2.430 1.429 1.00 97.38 99 ILE A N 1
ATOM 740 C CA . ILE A 1 99 ? -3.520 2.731 1.450 1.00 97.38 99 ILE A CA 1
ATOM 741 C C . ILE A 1 99 ? -2.774 1.810 0.478 1.00 97.38 99 ILE A C 1
ATOM 743 O O . ILE A 1 99 ? -1.917 2.285 -0.265 1.00 97.38 99 ILE A O 1
ATOM 747 N N . LEU A 1 100 ? -3.114 0.518 0.436 1.00 97.00 100 LEU A N 1
ATOM 748 C CA . LEU A 1 100 ? -2.526 -0.437 -0.510 1.00 97.00 100 LEU A CA 1
ATOM 749 C C . LEU A 1 100 ? -2.834 -0.075 -1.959 1.00 97.00 100 LEU A C 1
ATOM 751 O O . LEU A 1 100 ? -1.958 -0.140 -2.815 1.00 97.00 100 LEU A O 1
ATOM 755 N N . TRP A 1 101 ? -4.051 0.374 -2.236 1.00 97.12 101 TRP A N 1
ATOM 756 C CA . TRP A 1 101 ? -4.422 0.824 -3.567 1.00 97.12 101 TRP A CA 1
ATOM 757 C C . TRP A 1 101 ? -3.576 2.027 -4.004 1.00 97.12 101 TRP A C 1
ATOM 759 O O . TRP A 1 101 ? -3.007 2.019 -5.094 1.00 97.12 101 TRP A O 1
ATOM 769 N N . LEU A 1 102 ? -3.397 3.023 -3.128 1.00 97.00 102 LEU A N 1
ATOM 770 C CA . LEU A 1 102 ? -2.505 4.158 -3.393 1.00 97.00 102 LEU A CA 1
ATOM 771 C C . LEU A 1 102 ? -1.047 3.714 -3.572 1.00 97.00 102 LEU A C 1
ATOM 773 O O . LEU A 1 102 ? -0.365 4.194 -4.477 1.00 97.00 102 LEU A O 1
ATOM 777 N N . LEU A 1 103 ? -0.578 2.781 -2.741 1.00 96.56 103 LEU A N 1
ATOM 778 C CA . LEU A 1 103 ? 0.758 2.197 -2.842 1.00 96.56 103 LEU A CA 1
ATOM 779 C C . LEU A 1 103 ? 0.994 1.623 -4.242 1.00 96.56 103 LEU A C 1
ATOM 781 O O . LEU A 1 103 ? 1.980 1.992 -4.883 1.00 96.56 103 LEU A O 1
ATOM 785 N N . LEU A 1 104 ? 0.075 0.789 -4.730 1.00 95.81 104 LEU A N 1
ATOM 786 C CA . LEU A 1 104 ? 0.182 0.120 -6.027 1.00 95.81 104 LEU A CA 1
ATOM 787 C C . LEU A 1 104 ? 0.068 1.085 -7.211 1.00 95.81 104 LEU A C 1
ATOM 789 O O . LEU A 1 104 ? 0.719 0.876 -8.228 1.00 95.81 104 LEU A O 1
ATOM 793 N N . ARG A 1 105 ? -0.657 2.202 -7.079 1.00 95.19 105 ARG A N 1
ATOM 794 C CA . ARG A 1 105 ? -0.646 3.273 -8.098 1.00 95.19 105 ARG A CA 1
ATOM 795 C C . ARG A 1 105 ? 0.658 4.072 -8.140 1.00 95.19 105 ARG A C 1
ATOM 797 O O . ARG A 1 105 ? 0.888 4.807 -9.093 1.00 95.19 105 ARG A O 1
ATOM 804 N N . THR A 1 106 ? 1.520 3.903 -7.139 1.00 94.38 106 THR A N 1
ATOM 805 C CA . THR A 1 106 ? 2.895 4.428 -7.142 1.00 94.38 106 THR A CA 1
ATOM 806 C C . THR A 1 106 ? 3.945 3.347 -7.377 1.00 94.38 106 THR A C 1
ATOM 808 O O . THR A 1 106 ? 5.128 3.617 -7.180 1.00 94.38 106 THR A O 1
ATOM 811 N N . ALA A 1 107 ? 3.531 2.127 -7.736 1.00 91.56 107 ALA A N 1
ATOM 812 C CA . ALA A 1 107 ? 4.431 1.030 -8.059 1.00 91.56 107 ALA A CA 1
ATOM 813 C C . ALA A 1 107 ? 5.327 1.362 -9.260 1.00 91.56 107 ALA A C 1
ATOM 815 O O . ALA A 1 107 ? 5.087 2.316 -10.004 1.00 91.56 107 ALA A O 1
ATOM 816 N N . SER A 1 108 ? 6.392 0.581 -9.425 1.00 87.75 108 SER A N 1
ATOM 817 C CA . SER A 1 108 ? 7.304 0.782 -10.545 1.00 87.75 108 SER A CA 1
ATOM 818 C C . SER A 1 108 ? 6.601 0.542 -11.882 1.00 87.75 108 SER A C 1
ATOM 820 O O . SER A 1 108 ? 5.938 -0.482 -12.024 1.00 87.75 108 SER A O 1
ATOM 822 N N . PRO A 1 109 ? 6.790 1.417 -12.888 1.00 86.50 109 PRO A N 1
ATOM 823 C CA . PRO A 1 109 ? 6.269 1.178 -14.230 1.00 86.50 109 PRO A CA 1
ATOM 824 C C . PRO A 1 109 ? 7.009 0.046 -14.961 1.00 86.50 109 PRO A C 1
ATOM 826 O O . PRO A 1 109 ? 6.559 -0.380 -16.019 1.00 86.50 109 PRO A O 1
ATOM 829 N N . HIS A 1 110 ? 8.145 -0.425 -14.430 1.00 87.00 110 HIS A N 1
ATOM 830 C CA . HIS A 1 110 ? 8.942 -1.496 -15.035 1.00 87.00 110 HIS A CA 1
ATOM 831 C C . HIS A 1 110 ? 8.372 -2.891 -14.787 1.00 87.00 110 HIS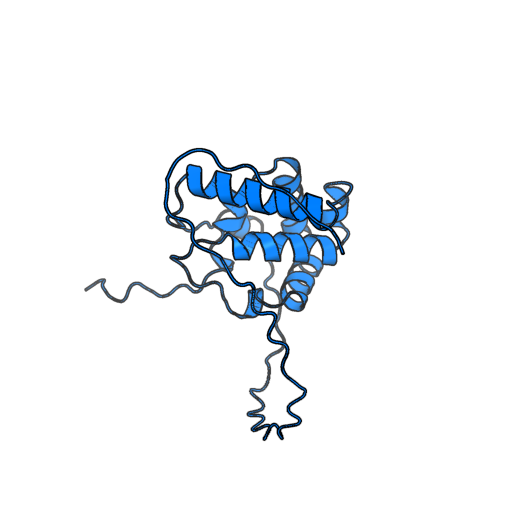 A C 1
ATOM 833 O O . HIS A 1 110 ? 8.724 -3.821 -15.504 1.00 87.00 110 HIS A O 1
ATOM 839 N N . TYR A 1 111 ? 7.508 -3.034 -13.783 1.00 88.19 111 TYR A N 1
ATOM 840 C CA . TYR A 1 111 ? 6.924 -4.311 -13.409 1.00 88.19 111 TYR A CA 1
ATOM 841 C C . TYR A 1 111 ? 5.410 -4.210 -13.463 1.00 88.19 111 TYR A C 1
ATOM 843 O O . TYR A 1 111 ? 4.806 -3.287 -12.913 1.00 88.19 111 TYR A O 1
ATOM 851 N N . LYS A 1 112 ? 4.783 -5.190 -14.105 1.00 91.19 112 LYS A N 1
ATOM 852 C CA . LYS A 1 112 ? 3.330 -5.263 -14.174 1.00 91.19 112 LYS A CA 1
ATOM 853 C C . LYS A 1 112 ? 2.783 -5.739 -12.832 1.00 91.19 112 LYS A C 1
ATOM 855 O O . LYS A 1 112 ? 3.154 -6.804 -12.346 1.00 91.19 112 LYS A O 1
ATOM 860 N N . VAL A 1 113 ? 1.924 -4.933 -12.213 1.00 92.56 113 VAL A N 1
ATOM 861 C CA . VAL A 1 113 ? 1.175 -5.344 -11.017 1.00 92.56 113 VAL A CA 1
ATOM 862 C C . VAL A 1 113 ? 0.153 -6.398 -11.436 1.00 92.56 113 VAL A C 1
ATOM 864 O O . VAL A 1 113 ? -0.528 -6.216 -12.447 1.00 92.56 113 VAL A O 1
ATOM 867 N N . LYS A 1 114 ? 0.042 -7.488 -10.671 1.00 93.62 114 LYS A N 1
ATOM 868 C CA . LYS A 1 114 ? -0.914 -8.553 -10.981 1.00 93.62 114 LYS A CA 1
ATOM 869 C C . LYS A 1 114 ? -2.353 -8.011 -10.952 1.00 93.62 114 LYS A C 1
ATOM 871 O O . LYS A 1 114 ? -2.693 -7.257 -10.030 1.00 93.62 114 LYS A O 1
ATOM 876 N N . PRO A 1 115 ? -3.211 -8.387 -11.916 1.00 92.88 115 PRO A N 1
ATOM 877 C CA . PRO A 1 115 ? -4.544 -7.805 -12.085 1.00 92.88 115 PRO A CA 1
ATOM 878 C C . PRO A 1 115 ? -5.452 -7.996 -10.863 1.00 92.88 115 PRO A C 1
ATOM 880 O O . PRO A 1 115 ? -6.297 -7.147 -10.578 1.00 92.88 115 PRO A O 1
ATOM 883 N N . GLU A 1 116 ? -5.263 -9.061 -10.082 1.00 93.88 116 GLU A N 1
ATOM 884 C CA . GLU A 1 116 ? -6.017 -9.290 -8.850 1.00 93.88 116 GLU A CA 1
ATOM 885 C C . GLU A 1 116 ? -5.851 -8.169 -7.815 1.00 93.88 116 GLU A C 1
ATOM 887 O O . GLU A 1 116 ? -6.776 -7.930 -7.040 1.00 93.88 116 GLU A O 1
ATOM 892 N N . TYR A 1 117 ? -4.727 -7.450 -7.811 1.00 94.50 117 TYR A N 1
ATOM 893 C CA . TYR A 1 117 ? -4.473 -6.369 -6.858 1.00 94.50 117 TYR A CA 1
ATOM 894 C C . TYR A 1 117 ? -5.018 -5.011 -7.316 1.00 94.50 117 TYR A C 1
ATOM 896 O O . TYR A 1 117 ? -4.923 -4.032 -6.576 1.00 94.50 117 TYR A O 1
ATOM 904 N N . GLU A 1 118 ? -5.622 -4.927 -8.504 1.00 92.12 118 GLU A N 1
ATOM 905 C CA . GLU A 1 118 ? -6.303 -3.706 -8.948 1.00 92.12 118 GLU A CA 1
ATOM 906 C C . GLU A 1 118 ? -7.680 -3.525 -8.294 1.00 92.12 118 GLU A C 1
ATOM 908 O O . GLU A 1 118 ? -8.181 -2.399 -8.202 1.00 92.12 118 GLU A O 1
ATOM 913 N N . SER A 1 119 ? -8.280 -4.620 -7.817 1.00 94.88 119 SER A N 1
ATOM 914 C CA . SER A 1 119 ? -9.569 -4.618 -7.127 1.00 94.88 119 SER A CA 1
ATOM 915 C C . SER A 1 119 ? -9.415 -4.231 -5.656 1.00 94.88 119 SER A C 1
ATOM 917 O O . SER A 1 119 ? -8.714 -4.895 -4.890 1.00 94.88 119 SER A O 1
ATOM 919 N N . LEU A 1 120 ? -10.139 -3.191 -5.232 1.00 95.31 120 LEU A N 1
ATOM 920 C CA . LEU A 1 120 ? -10.202 -2.795 -3.822 1.00 95.31 120 LEU A CA 1
ATOM 921 C C . LEU A 1 120 ? -10.756 -3.909 -2.924 1.00 95.31 120 LEU A C 1
ATOM 923 O O . LEU A 1 120 ? -10.295 -4.043 -1.793 1.00 95.31 120 LEU A O 1
ATOM 927 N N . ASP A 1 121 ? -11.685 -4.727 -3.423 1.00 96.25 121 ASP A N 1
ATOM 928 C CA . ASP A 1 121 ? -12.256 -5.839 -2.656 1.00 96.25 121 ASP A CA 1
ATOM 929 C C . ASP A 1 121 ? -11.212 -6.931 -2.392 1.00 96.25 121 ASP A C 1
ATOM 931 O O . ASP A 1 121 ? -11.128 -7.460 -1.284 1.00 96.25 121 ASP A O 1
ATOM 935 N N . ASN A 1 122 ? -10.339 -7.203 -3.364 1.00 96.56 122 ASN A N 1
ATOM 936 C CA . ASN A 1 122 ? -9.240 -8.154 -3.190 1.00 96.56 122 ASN A CA 1
ATOM 937 C C . ASN A 1 122 ? -8.180 -7.613 -2.224 1.00 96.56 122 ASN A C 1
ATOM 939 O O . ASN A 1 122 ? -7.683 -8.347 -1.371 1.00 96.56 122 ASN A O 1
ATOM 943 N N . LEU A 1 123 ? -7.856 -6.318 -2.306 1.00 96.75 123 LEU A N 1
ATOM 944 C CA . LEU A 1 123 ? -6.949 -5.669 -1.352 1.00 96.75 123 LEU A CA 1
ATOM 945 C C . LEU A 1 123 ? -7.519 -5.660 0.069 1.00 96.75 123 LEU A C 1
ATOM 947 O O . LEU A 1 123 ? -6.775 -5.830 1.035 1.00 96.75 123 LEU A O 1
ATOM 951 N N . ARG A 1 124 ? -8.837 -5.504 0.204 1.00 97.06 124 ARG A N 1
ATOM 952 C CA . ARG A 1 124 ? -9.534 -5.631 1.482 1.00 97.06 124 ARG A CA 1
ATOM 953 C C . ARG A 1 124 ? -9.456 -7.057 2.014 1.00 97.06 124 ARG A C 1
ATOM 955 O O . ARG A 1 124 ? -9.056 -7.231 3.160 1.00 97.06 124 ARG A O 1
ATOM 962 N N . ALA A 1 125 ? -9.751 -8.063 1.192 1.00 96.19 125 ALA A N 1
ATOM 963 C CA . ALA A 1 125 ? -9.615 -9.467 1.579 1.00 96.19 125 ALA A CA 1
ATOM 964 C C . ALA A 1 125 ? -8.172 -9.804 2.001 1.00 96.19 125 ALA A C 1
ATOM 966 O O . ALA A 1 125 ? -7.953 -10.500 2.992 1.00 96.19 125 ALA A O 1
ATOM 967 N N . LEU A 1 126 ? -7.173 -9.250 1.303 1.00 95.50 126 LEU A N 1
ATOM 968 C CA . LEU A 1 126 ? -5.763 -9.375 1.674 1.00 95.50 126 LEU A CA 1
ATOM 969 C C . LEU A 1 126 ? -5.478 -8.777 3.060 1.00 95.50 126 LEU A C 1
ATOM 971 O O . LEU A 1 126 ? -4.781 -9.410 3.857 1.00 95.50 126 LEU A O 1
ATOM 975 N N . ALA A 1 127 ? -6.010 -7.586 3.346 1.00 96.31 127 ALA A N 1
ATOM 976 C CA . ALA A 1 127 ? -5.843 -6.907 4.629 1.00 96.31 127 ALA A CA 1
ATOM 977 C C . ALA A 1 127 ? -6.554 -7.633 5.785 1.00 96.31 127 ALA A C 1
ATOM 979 O O . ALA A 1 127 ? -5.995 -7.738 6.876 1.00 96.31 127 ALA A O 1
ATOM 980 N N . GLU A 1 128 ? -7.751 -8.174 5.543 1.00 96.06 128 GLU A N 1
ATOM 981 C CA . GLU A 1 128 ? -8.502 -8.981 6.516 1.00 96.06 128 GLU A CA 1
ATOM 982 C C . GLU A 1 128 ? -7.749 -10.269 6.871 1.00 96.06 128 GLU A C 1
ATOM 984 O O . GLU A 1 128 ? -7.648 -10.634 8.044 1.00 96.06 128 GLU A O 1
ATOM 989 N N . HIS A 1 129 ? -7.169 -10.929 5.866 1.00 94.94 129 HIS A N 1
ATOM 990 C CA . HIS A 1 129 ? -6.466 -12.200 6.040 1.00 94.94 129 HIS A CA 1
ATOM 991 C C . HIS A 1 129 ? -5.082 -12.043 6.690 1.00 94.94 129 HIS A C 1
ATOM 993 O O . HIS A 1 129 ? -4.625 -12.931 7.408 1.00 94.94 129 HIS A O 1
ATOM 999 N N . ASN A 1 130 ? -4.405 -10.904 6.492 1.00 94.19 130 ASN A N 1
ATOM 1000 C CA . ASN A 1 130 ? -2.998 -10.728 6.867 1.00 94.19 130 ASN A CA 1
ATOM 1001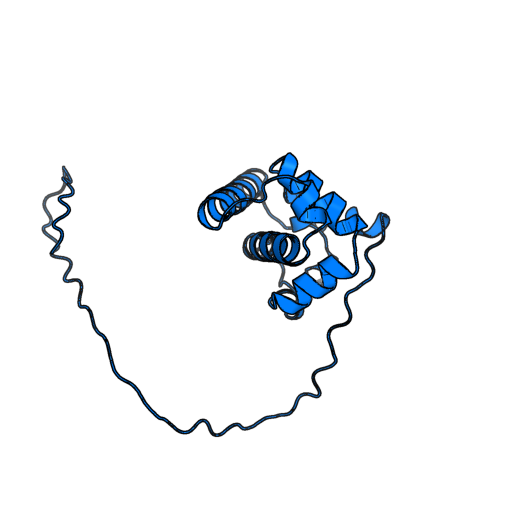 C C . ASN A 1 130 ? -2.764 -9.610 7.896 1.00 94.19 130 ASN A C 1
ATOM 1003 O O . ASN A 1 130 ? -2.123 -8.595 7.617 1.00 94.19 130 ASN A O 1
ATOM 1007 N N . LYS A 1 131 ? -3.173 -9.828 9.152 1.00 91.62 131 LYS A N 1
ATOM 1008 C CA . LYS A 1 131 ? -3.001 -8.825 10.224 1.00 91.62 131 LYS A CA 1
ATOM 1009 C C . LYS A 1 131 ? -1.546 -8.374 10.443 1.00 91.62 131 LYS A C 1
ATOM 1011 O O . LYS A 1 131 ? -1.305 -7.197 10.702 1.00 91.62 131 LYS A O 1
ATOM 1016 N N . LYS A 1 132 ? -0.565 -9.279 10.324 1.00 89.81 132 LYS A N 1
ATOM 1017 C CA . LYS A 1 132 ? 0.870 -8.931 10.425 1.00 89.81 132 LYS A CA 1
ATOM 1018 C C . LYS A 1 132 ? 1.316 -7.993 9.302 1.00 89.81 132 LYS A C 1
ATOM 1020 O O . LYS A 1 132 ? 2.056 -7.045 9.543 1.00 89.81 132 LYS A O 1
ATOM 1025 N N . PHE A 1 133 ? 0.825 -8.215 8.087 1.00 91.69 133 PHE A N 1
ATOM 1026 C CA . PHE A 1 133 ? 1.094 -7.328 6.962 1.00 91.69 133 PHE A CA 1
ATOM 1027 C C . PHE A 1 133 ? 0.509 -5.927 7.212 1.00 91.69 133 PHE A C 1
ATOM 1029 O O . PHE A 1 133 ? 1.203 -4.928 7.019 1.00 91.69 133 PHE A O 1
ATOM 1036 N N . CYS A 1 134 ? -0.701 -5.839 7.774 1.00 95.19 134 CYS A N 1
ATOM 1037 C CA . CYS A 1 134 ? -1.297 -4.562 8.181 1.00 95.19 134 CYS A CA 1
ATOM 1038 C C . CYS A 1 134 ? -0.487 -3.839 9.273 1.00 95.19 134 CYS A C 1
ATOM 1040 O O . CYS A 1 134 ? -0.445 -2.611 9.285 1.00 95.19 134 CYS A O 1
ATOM 1042 N N . GLN A 1 135 ? 0.226 -4.557 10.151 1.00 94.44 135 GLN A N 1
ATOM 1043 C CA . GLN A 1 135 ? 1.176 -3.936 11.091 1.00 94.44 135 GLN A CA 1
ATOM 1044 C C . GLN A 1 135 ? 2.367 -3.297 10.361 1.00 94.44 135 GLN A C 1
ATOM 1046 O O . GLN A 1 135 ? 2.768 -2.183 10.703 1.00 94.44 135 GLN A O 1
ATOM 1051 N N . GLY A 1 136 ? 2.898 -3.960 9.329 1.00 93.00 136 GLY A N 1
ATOM 1052 C CA . GLY A 1 136 ? 3.924 -3.392 8.449 1.00 93.00 136 GLY A CA 1
ATOM 1053 C C . GLY A 1 136 ? 3.423 -2.152 7.702 1.00 93.00 136 GLY A C 1
ATOM 1054 O O . GLY A 1 136 ? 4.105 -1.127 7.668 1.00 93.00 136 GLY A O 1
ATOM 1055 N N . LEU A 1 137 ? 2.193 -2.203 7.188 1.00 95.62 137 LEU A N 1
ATOM 1056 C CA . LEU A 1 137 ? 1.528 -1.067 6.545 1.00 95.62 137 LEU A CA 1
ATOM 1057 C C . LEU A 1 137 ? 1.314 0.107 7.510 1.00 95.62 137 LEU A C 1
ATOM 1059 O O . LEU A 1 137 ? 1.578 1.255 7.158 1.00 95.62 137 LEU A O 1
ATOM 1063 N N . ALA A 1 138 ? 0.901 -0.171 8.745 1.00 96.44 138 ALA A N 1
ATOM 1064 C CA . ALA A 1 138 ? 0.742 0.832 9.792 1.00 96.44 138 ALA A CA 1
ATOM 1065 C C . ALA A 1 138 ? 2.074 1.491 10.178 1.00 96.44 138 ALA A C 1
ATOM 1067 O O . ALA A 1 138 ? 2.123 2.705 10.399 1.00 96.44 138 ALA A O 1
ATOM 1068 N N . ALA A 1 139 ? 3.166 0.722 10.228 1.00 95.12 139 ALA A N 1
ATOM 1069 C CA . ALA A 1 139 ? 4.506 1.264 10.433 1.00 95.12 139 ALA A CA 1
ATOM 1070 C C . ALA A 1 139 ? 4.930 2.156 9.255 1.00 95.12 139 ALA A C 1
ATOM 1072 O O . ALA A 1 139 ? 5.368 3.287 9.473 1.00 95.12 139 ALA A O 1
ATOM 1073 N N . ALA A 1 140 ? 4.725 1.697 8.017 1.00 95.12 140 ALA A N 1
ATOM 1074 C CA . ALA A 1 140 ? 4.994 2.481 6.812 1.00 95.12 140 ALA A CA 1
ATOM 1075 C C . ALA A 1 140 ? 4.212 3.804 6.804 1.00 95.12 140 ALA A C 1
ATOM 1077 O O . ALA A 1 140 ? 4.794 4.860 6.554 1.00 95.12 140 ALA A O 1
ATOM 1078 N N . TYR A 1 141 ? 2.928 3.770 7.171 1.00 96.00 141 TYR A N 1
ATOM 1079 C CA . TYR A 1 141 ? 2.098 4.962 7.335 1.00 96.00 141 TYR A CA 1
ATOM 1080 C C . TYR A 1 141 ? 2.654 5.907 8.410 1.00 96.00 141 TYR A C 1
ATOM 1082 O O . TYR A 1 141 ? 2.878 7.086 8.134 1.00 96.00 141 TYR A O 1
ATOM 1090 N N . ARG A 1 142 ? 2.960 5.392 9.611 1.00 95.88 142 ARG A N 1
ATOM 1091 C CA . ARG A 1 142 ? 3.509 6.182 10.729 1.00 95.88 142 ARG A CA 1
ATOM 1092 C C . ARG A 1 142 ? 4.788 6.926 10.345 1.00 95.88 142 ARG A C 1
ATOM 1094 O O . ARG A 1 142 ? 4.958 8.083 10.721 1.00 95.88 142 ARG A O 1
ATOM 1101 N N . PHE A 1 143 ? 5.686 6.258 9.627 1.00 95.88 143 PHE A N 1
ATOM 1102 C CA . PHE A 1 143 ? 6.978 6.818 9.227 1.00 95.88 143 PHE A CA 1
ATOM 1103 C C . PHE A 1 143 ? 6.959 7.466 7.838 1.00 95.88 143 PHE A C 1
ATOM 1105 O O . PHE A 1 143 ? 8.000 7.927 7.374 1.00 95.88 143 PHE A O 1
ATOM 1112 N N . LYS A 1 144 ? 5.793 7.523 7.176 1.00 94.75 144 LYS A N 1
ATOM 1113 C CA . LYS A 1 144 ? 5.622 8.044 5.807 1.00 94.75 144 LYS A CA 1
ATOM 1114 C C . LYS A 1 144 ? 6.601 7.398 4.811 1.00 94.75 144 LYS A C 1
ATOM 1116 O O . LYS A 1 144 ? 7.118 8.045 3.899 1.00 94.75 144 LYS A O 1
ATOM 1121 N N . GLY A 1 145 ? 6.881 6.112 5.017 1.00 94.69 145 GLY A N 1
ATOM 1122 C CA . GLY A 1 145 ? 7.917 5.351 4.331 1.00 94.69 145 GLY A CA 1
ATOM 1123 C C . GLY A 1 145 ? 7.352 4.083 3.712 1.00 94.69 145 GLY A C 1
ATOM 1124 O O . GLY A 1 145 ? 7.253 3.062 4.381 1.00 94.69 145 GLY A O 1
ATOM 1125 N N . PHE A 1 146 ? 7.018 4.138 2.423 1.00 94.94 146 PHE A N 1
ATOM 1126 C CA . PHE A 1 146 ? 6.351 3.040 1.713 1.00 94.94 146 PHE A CA 1
ATOM 1127 C C . PHE A 1 146 ? 7.265 2.264 0.753 1.00 94.94 146 PHE A C 1
ATOM 1129 O O . PHE A 1 146 ? 6.811 1.361 0.059 1.00 94.94 146 PHE A O 1
ATOM 1136 N N . THR A 1 147 ? 8.555 2.602 0.708 1.00 92.38 147 THR A N 1
ATOM 1137 C CA . THR A 1 147 ? 9.532 2.052 -0.243 1.00 92.38 147 THR A CA 1
ATOM 1138 C C . THR A 1 147 ? 9.597 0.528 -0.218 1.00 92.38 147 THR A C 1
ATOM 1140 O O . THR A 1 147 ? 9.404 -0.095 -1.256 1.00 92.38 147 THR A O 1
ATOM 1143 N N . THR A 1 148 ? 9.799 -0.065 0.960 1.00 90.50 148 THR A N 1
ATOM 1144 C CA . THR A 1 148 ? 9.891 -1.522 1.120 1.00 90.50 148 THR A CA 1
ATOM 1145 C C . THR A 1 148 ? 8.619 -2.227 0.667 1.00 90.50 148 THR A C 1
ATOM 1147 O O . THR A 1 148 ? 8.696 -3.175 -0.104 1.00 90.50 148 THR A O 1
ATOM 1150 N N . LEU A 1 149 ? 7.449 -1.728 1.081 1.00 92.31 149 LEU A N 1
ATOM 1151 C CA . LEU A 1 149 ? 6.166 -2.313 0.689 1.00 92.31 149 LEU A CA 1
ATOM 1152 C C . LEU A 1 149 ? 5.954 -2.230 -0.820 1.00 92.31 149 LEU A C 1
ATOM 1154 O O . LEU A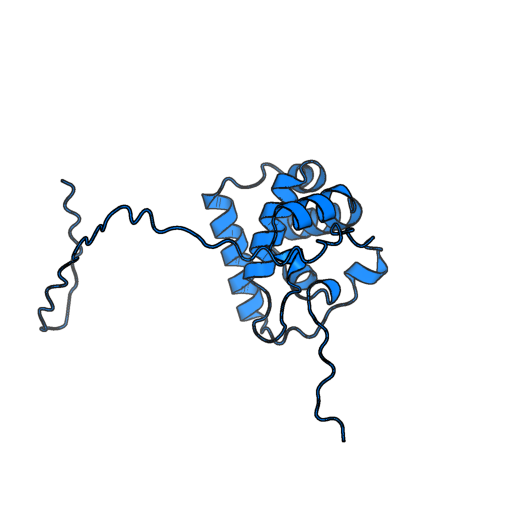 1 149 ? 5.530 -3.207 -1.420 1.00 92.31 149 LEU A O 1
ATOM 1158 N N . ARG A 1 150 ? 6.292 -1.098 -1.444 1.00 92.31 150 ARG A N 1
ATOM 1159 C CA . ARG A 1 150 ? 6.207 -0.924 -2.899 1.00 92.31 150 ARG A CA 1
ATOM 1160 C C . ARG A 1 150 ? 7.110 -1.908 -3.644 1.00 92.31 150 ARG A C 1
ATOM 1162 O O . ARG A 1 150 ? 6.747 -2.357 -4.723 1.00 92.31 150 ARG A O 1
ATOM 1169 N N . ALA A 1 151 ? 8.270 -2.238 -3.085 1.00 90.56 151 ALA A N 1
ATOM 1170 C CA . ALA A 1 151 ? 9.246 -3.125 -3.706 1.00 90.56 151 ALA A CA 1
ATOM 1171 C C . ALA A 1 151 ? 8.962 -4.621 -3.489 1.00 90.56 151 ALA A C 1
ATOM 1173 O O . ALA A 1 151 ? 9.673 -5.443 -4.057 1.00 90.56 151 ALA A O 1
ATOM 1174 N N . MET A 1 152 ? 7.965 -5.013 -2.688 1.00 90.81 152 MET A N 1
ATOM 1175 C CA . MET A 1 152 ? 7.718 -6.437 -2.432 1.00 90.81 152 MET A CA 1
ATOM 1176 C C . MET A 1 152 ? 7.358 -7.183 -3.721 1.00 90.81 152 MET A C 1
ATOM 1178 O O . MET A 1 152 ? 6.479 -6.758 -4.469 1.00 90.81 152 MET A O 1
ATOM 1182 N N . ALA A 1 153 ? 7.998 -8.327 -3.965 1.00 87.56 153 ALA A N 1
ATOM 1183 C CA . ALA A 1 153 ? 7.841 -9.023 -5.243 1.00 87.56 153 ALA A CA 1
ATOM 1184 C C . ALA A 1 153 ? 6.433 -9.577 -5.477 1.00 87.56 153 ALA A C 1
ATOM 1186 O O . ALA A 1 153 ? 6.011 -9.722 -6.619 1.00 87.56 153 ALA A O 1
ATOM 1187 N N . PHE A 1 154 ? 5.689 -9.883 -4.409 1.00 88.88 154 PHE A N 1
ATOM 1188 C CA . PHE A 1 154 ? 4.407 -10.574 -4.536 1.00 88.88 154 PHE A CA 1
ATOM 1189 C C . PHE A 1 154 ? 3.338 -9.773 -5.297 1.00 88.88 154 PHE A C 1
ATOM 1191 O O . PHE A 1 154 ? 2.415 -10.392 -5.829 1.00 88.88 154 PHE A O 1
ATOM 1198 N N . TRP A 1 155 ? 3.483 -8.444 -5.388 1.00 91.31 155 TRP A N 1
ATOM 1199 C CA . TRP A 1 155 ? 2.601 -7.567 -6.164 1.00 91.31 155 TRP A CA 1
ATOM 1200 C C . TRP A 1 155 ? 2.710 -7.763 -7.665 1.00 91.31 155 TRP A C 1
ATOM 1202 O O . TRP A 1 155 ? 1.776 -7.425 -8.389 1.00 91.31 155 TRP A O 1
ATOM 1212 N N . TYR A 1 156 ? 3.862 -8.235 -8.126 1.00 90.50 156 TYR A N 1
ATOM 1213 C CA . TYR A 1 156 ? 4.258 -8.128 -9.514 1.00 90.50 156 TYR A CA 1
ATOM 1214 C C . TYR A 1 156 ? 4.175 -9.475 -10.215 1.00 90.50 156 TYR A C 1
ATOM 1216 O O . TYR A 1 156 ? 4.416 -10.534 -9.628 1.00 90.50 156 TYR A O 1
ATOM 1224 N N . GLU A 1 157 ? 3.828 -9.427 -11.492 1.00 88.81 157 GLU A N 1
ATOM 1225 C CA . GLU A 1 157 ? 4.052 -10.535 -12.404 1.00 88.81 157 GLU A CA 1
ATOM 1226 C C . GLU A 1 157 ? 5.567 -10.681 -12.599 1.00 88.81 157 GLU A C 1
ATOM 1228 O O . GLU A 1 157 ? 6.268 -9.715 -12.907 1.00 88.81 157 GLU A O 1
ATOM 1233 N N . TRP A 1 158 ? 6.087 -11.886 -12.365 1.00 73.12 158 TRP A N 1
ATOM 1234 C CA . TRP A 1 158 ? 7.467 -12.216 -12.699 1.00 73.12 158 TRP A CA 1
ATOM 1235 C C . TRP A 1 158 ? 7.479 -12.804 -14.105 1.00 73.12 158 TRP A C 1
ATOM 1237 O O . TRP A 1 158 ? 7.232 -13.996 -14.291 1.00 73.12 158 TRP A O 1
ATOM 1247 N N . GLU A 1 159 ? 7.747 -11.964 -15.096 1.00 64.06 159 GLU A N 1
ATOM 1248 C CA . GLU A 1 159 ? 8.138 -12.444 -16.415 1.00 64.06 159 GLU A CA 1
ATOM 1249 C C . GLU A 1 159 ? 9.644 -12.710 -16.365 1.00 64.06 159 GLU A C 1
ATOM 1251 O O . GLU A 1 159 ? 10.443 -11.813 -16.084 1.00 64.06 159 GLU A O 1
ATOM 1256 N N . ALA A 1 160 ? 10.046 -13.968 -16.563 1.00 55.06 160 ALA A N 1
ATOM 1257 C CA . ALA A 1 160 ? 11.459 -14.274 -16.730 1.00 55.06 160 ALA A CA 1
ATOM 1258 C C . ALA A 1 160 ? 11.971 -13.472 -17.940 1.00 55.06 160 ALA A C 1
ATOM 1260 O O . ALA A 1 160 ? 11.307 -13.489 -18.977 1.00 55.06 160 ALA A O 1
ATOM 1261 N N . PRO A 1 161 ? 13.112 -12.767 -17.841 1.00 56.00 161 PRO A N 1
ATOM 1262 C CA . PRO A 1 161 ? 13.625 -12.010 -18.972 1.00 56.00 161 PRO A CA 1
ATOM 1263 C C . PRO A 1 161 ? 13.844 -12.965 -20.151 1.00 56.00 161 PRO A C 1
ATOM 1265 O O . PRO A 1 161 ? 14.655 -13.886 -20.056 1.00 56.00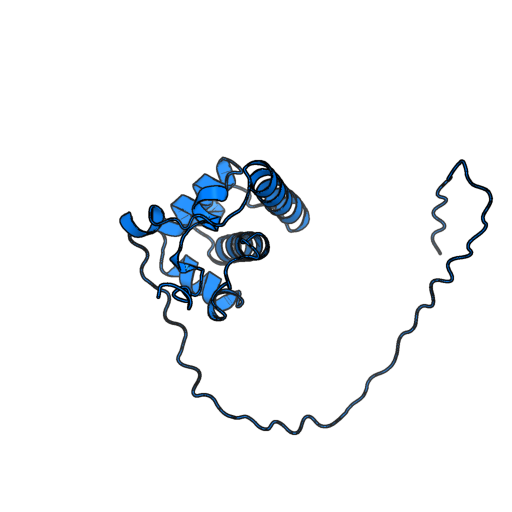 161 PRO A O 1
ATOM 1268 N N . GLU A 1 162 ? 13.143 -12.738 -21.266 1.00 53.78 162 GLU A N 1
ATOM 1269 C CA . GLU A 1 162 ? 13.187 -13.590 -22.471 1.00 53.78 162 GLU A CA 1
ATOM 1270 C C . GLU A 1 162 ? 14.569 -13.628 -23.163 1.00 53.78 162 GLU A C 1
ATOM 1272 O O . GLU A 1 162 ? 14.756 -14.291 -24.182 1.00 53.78 162 GLU A O 1
ATOM 1277 N N . HIS A 1 163 ? 15.582 -12.963 -22.603 1.00 47.56 163 HIS A N 1
ATOM 1278 C CA . HIS A 1 163 ? 16.920 -12.843 -23.174 1.00 47.56 163 HIS A CA 1
ATOM 1279 C C . HIS A 1 163 ? 18.012 -13.169 -22.150 1.00 47.56 163 HIS A C 1
ATOM 1281 O O . HIS A 1 163 ? 18.812 -12.323 -21.762 1.00 47.56 163 HIS A O 1
ATOM 1287 N N . SER A 1 164 ? 18.037 -14.426 -21.708 1.00 41.50 164 SER A N 1
ATOM 1288 C CA . SER A 1 164 ? 19.223 -15.067 -21.121 1.00 41.50 164 SER A CA 1
ATOM 1289 C C . SER A 1 164 ? 19.594 -16.305 -21.945 1.00 41.50 164 SER A C 1
ATOM 1291 O O . SER A 1 164 ? 19.501 -17.431 -21.459 1.00 41.50 164 SER A O 1
ATOM 1293 N N . LEU A 1 165 ? 19.957 -16.088 -23.212 1.00 39.00 165 LEU A N 1
ATOM 1294 C CA . LEU A 1 165 ? 20.658 -17.042 -24.079 1.00 39.00 165 LEU A CA 1
ATOM 1295 C C . LEU A 1 165 ? 21.782 -16.312 -24.813 1.00 39.00 165 LEU A C 1
ATOM 1297 O O . LEU A 1 165 ? 21.508 -15.205 -25.327 1.00 39.00 165 LEU A O 1
#